Protein AF-A0A523AQM4-F1 (afdb_monomer)

Sequence (67 aa):
PALERLIRAAREAGAYGAKLTGGGGGGCMLALCPGRVEEVRRGIRREGGRPLPVRLGGEGLRVGEKL

Solvent-accessible surface area (backbone atoms only — not comparable to full-atom values): 4300 Å² total; per-residue (Å²): 111,74,66,57,51,40,33,49,32,22,38,76,36,55,23,83,40,53,44,75,44,87,97,60,99,60,96,55,68,50,68,50,28,89,100,26,55,68,49,21,42,50,34,21,41,76,73,72,44,84,76,79,92,77,74,88,82,78,83,74,94,79,86,77,83,84,129

Mean predicted aligned error: 4.31 Å

Secondary structure (DSSP, 8-state):
-HHHHHHHHHHHTT-SEEEE-TTSSSS-EEEE-TT-HHHHHHHHHHTT-------S------PPPP-

Structure (mmCIF, N/CA/C/O backbone):
data_AF-A0A523AQM4-F1
#
_entry.id   AF-A0A523AQM4-F1
#
loop_
_atom_site.group_PDB
_atom_site.id
_atom_site.type_symbol
_atom_site.label_atom_id
_atom_site.label_alt_id
_atom_site.label_comp_id
_atom_site.label_asym_id
_atom_site.label_entity_id
_atom_site.label_seq_id
_atom_site.pdbx_PDB_ins_code
_atom_site.Cartn_x
_atom_site.Cartn_y
_atom_site.Cartn_z
_atom_site.occupancy
_atom_site.B_iso_or_equiv
_atom_site.auth_seq_id
_atom_site.auth_comp_id
_atom_site.auth_asym_id
_atom_site.auth_atom_id
_atom_site.pdbx_PDB_model_num
ATOM 1 N N . PRO A 1 1 ? 11.620 -2.078 -6.941 1.00 69.75 1 PRO A N 1
ATOM 2 C CA . PRO A 1 1 ? 11.110 -2.846 -8.101 1.00 69.75 1 PRO A CA 1
ATOM 3 C C . PRO A 1 1 ? 9.860 -3.700 -7.821 1.00 69.75 1 PRO A C 1
ATOM 5 O O . PRO A 1 1 ? 8.828 -3.463 -8.436 1.00 69.75 1 PRO A O 1
ATOM 8 N N . ALA A 1 2 ? 9.912 -4.693 -6.918 1.00 87.62 2 ALA A N 1
ATOM 9 C CA . ALA A 1 2 ? 8.793 -5.632 -6.731 1.00 87.62 2 ALA A CA 1
ATOM 10 C C . ALA A 1 2 ? 7.516 -4.959 -6.193 1.00 87.62 2 ALA A C 1
ATOM 12 O O . ALA A 1 2 ? 6.450 -5.098 -6.783 1.00 87.62 2 ALA A O 1
ATOM 13 N N . LEU A 1 3 ? 7.628 -4.164 -5.124 1.00 93.56 3 LEU A N 1
ATOM 14 C CA . LEU A 1 3 ? 6.478 -3.446 -4.561 1.00 93.56 3 LEU A CA 1
ATOM 15 C C . LEU A 1 3 ? 5.979 -2.303 -5.454 1.00 93.56 3 LEU A C 1
ATOM 17 O O . LEU A 1 3 ? 4.794 -1.994 -5.429 1.00 93.56 3 LEU A O 1
ATOM 21 N N . GLU A 1 4 ? 6.844 -1.706 -6.277 1.00 94.31 4 GLU A N 1
ATOM 22 C CA . GLU A 1 4 ? 6.431 -0.697 -7.265 1.00 94.31 4 GLU A CA 1
ATOM 23 C C . GLU A 1 4 ? 5.513 -1.301 -8.331 1.00 94.31 4 GLU A C 1
ATOM 25 O O . GLU A 1 4 ? 4.525 -0.669 -8.701 1.00 94.31 4 GLU A O 1
ATOM 30 N N . ARG A 1 5 ? 5.771 -2.547 -8.763 1.00 96.19 5 ARG A N 1
ATOM 31 C CA . ARG A 1 5 ? 4.851 -3.278 -9.651 1.00 96.19 5 ARG A CA 1
ATOM 32 C C . ARG A 1 5 ? 3.494 -3.499 -8.990 1.00 96.19 5 ARG A C 1
ATOM 34 O O . ARG A 1 5 ? 2.475 -3.226 -9.613 1.00 96.19 5 ARG A O 1
ATOM 41 N N . LEU A 1 6 ? 3.470 -3.886 -7.711 1.00 97.19 6 LEU A N 1
ATOM 42 C CA . LEU A 1 6 ? 2.212 -4.036 -6.966 1.00 97.19 6 LEU A CA 1
ATOM 43 C C . LEU A 1 6 ? 1.460 -2.704 -6.818 1.00 97.19 6 LEU A C 1
ATOM 45 O O . LEU A 1 6 ? 0.238 -2.673 -6.944 1.00 97.19 6 LEU A O 1
ATOM 49 N N . ILE A 1 7 ? 2.175 -1.597 -6.586 1.00 97.31 7 ILE A N 1
ATOM 50 C CA . ILE A 1 7 ? 1.595 -0.245 -6.539 1.00 97.31 7 ILE A CA 1
ATOM 51 C C . ILE A 1 7 ? 0.969 0.122 -7.884 1.00 97.31 7 ILE A C 1
ATOM 53 O O . ILE A 1 7 ? -0.162 0.609 -7.910 1.00 97.31 7 ILE A O 1
ATOM 57 N N . ARG A 1 8 ? 1.677 -0.116 -8.993 1.00 98.06 8 ARG A N 1
ATOM 58 C CA . ARG A 1 8 ? 1.154 0.146 -10.336 1.00 98.06 8 ARG A CA 1
ATOM 59 C C . ARG A 1 8 ? -0.085 -0.708 -10.616 1.00 98.06 8 ARG A C 1
ATOM 61 O O . ARG A 1 8 ? -1.124 -0.142 -10.941 1.00 98.06 8 ARG A O 1
ATOM 68 N N . ALA A 1 9 ? -0.013 -2.017 -10.384 1.00 98.12 9 ALA A N 1
ATOM 69 C CA . ALA A 1 9 ? -1.128 -2.933 -10.617 1.00 98.12 9 ALA A CA 1
ATOM 70 C C . ALA A 1 9 ? -2.365 -2.593 -9.775 1.00 98.12 9 ALA A C 1
ATOM 72 O O . ALA A 1 9 ? -3.488 -2.665 -10.266 1.00 98.12 9 ALA A O 1
ATOM 73 N N . ALA A 1 10 ? -2.183 -2.169 -8.520 1.00 98.19 10 ALA A N 1
ATOM 74 C CA . ALA A 1 10 ? -3.294 -1.716 -7.689 1.00 98.19 10 ALA A CA 1
ATOM 75 C C . ALA A 1 10 ? -3.976 -0.463 -8.269 1.00 98.19 10 ALA A C 1
ATOM 77 O O . ALA A 1 10 ? -5.204 -0.386 -8.284 1.00 98.19 10 ALA A O 1
ATOM 78 N N . ARG A 1 11 ? -3.196 0.507 -8.765 1.00 98.31 11 ARG A N 1
ATOM 79 C CA . ARG A 1 11 ? -3.723 1.735 -9.387 1.00 98.31 11 ARG A CA 1
ATOM 80 C C . ARG A 1 11 ? -4.442 1.439 -10.701 1.00 98.31 11 ARG A C 1
ATOM 82 O O . ARG A 1 11 ? -5.547 1.926 -10.900 1.00 98.31 11 ARG A O 1
ATOM 89 N N . GLU A 1 12 ? -3.859 0.604 -11.557 1.00 98.44 12 GLU A N 1
ATOM 90 C CA . GLU A 1 12 ? -4.466 0.175 -12.827 1.00 98.44 1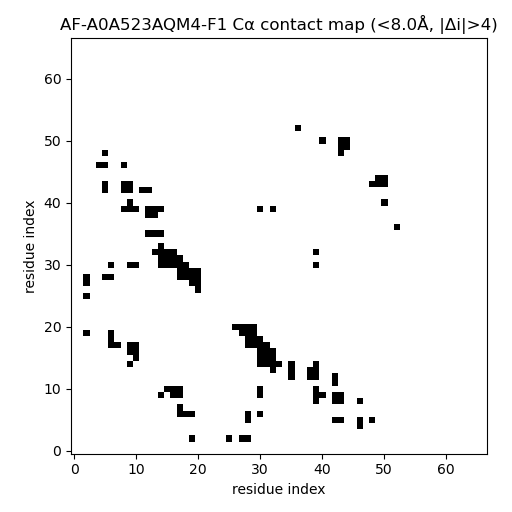2 GLU A CA 1
ATOM 91 C C . GLU A 1 12 ? -5.766 -0.613 -12.611 1.00 98.44 12 GLU A C 1
ATOM 93 O O . GLU A 1 12 ? -6.709 -0.480 -13.385 1.00 98.44 12 GLU A O 1
ATOM 98 N N . ALA A 1 13 ? -5.862 -1.371 -11.516 1.00 98.19 13 ALA A N 1
ATOM 99 C CA . ALA A 1 13 ? -7.075 -2.081 -11.117 1.00 98.19 13 ALA A CA 1
ATOM 100 C C . ALA A 1 13 ? -8.151 -1.188 -10.458 1.00 98.19 13 ALA A C 1
ATOM 102 O O . ALA A 1 13 ? -9.197 -1.692 -10.047 1.00 98.19 13 ALA A O 1
ATOM 103 N N . GLY A 1 14 ? -7.921 0.125 -10.353 1.00 98.00 14 GLY A N 1
ATOM 104 C CA . GLY A 1 14 ? -8.920 1.093 -9.892 1.00 98.00 14 GLY A CA 1
ATOM 105 C C . GLY A 1 14 ? -8.808 1.511 -8.425 1.00 98.00 14 GLY A C 1
ATOM 106 O O . GLY A 1 14 ? -9.768 2.060 -7.882 1.00 98.00 14 GLY A O 1
ATOM 107 N N . ALA A 1 15 ? -7.671 1.281 -7.760 1.00 98.06 15 ALA A N 1
ATOM 108 C CA . ALA A 1 15 ? -7.412 1.921 -6.471 1.00 98.06 15 ALA A CA 1
ATOM 109 C C . ALA A 1 15 ? -7.316 3.449 -6.633 1.00 98.06 15 ALA A C 1
ATOM 111 O O . ALA A 1 15 ? -6.674 3.940 -7.560 1.00 98.06 15 ALA A O 1
ATOM 112 N N . TYR A 1 16 ? -7.869 4.203 -5.680 1.00 97.75 16 TYR A N 1
ATOM 113 C CA . TYR A 1 16 ? -7.702 5.661 -5.609 1.00 97.75 16 TYR A CA 1
ATOM 114 C C . TYR A 1 16 ? -6.236 6.055 -5.430 1.00 97.75 16 TYR A C 1
ATOM 116 O O . TYR A 1 16 ? -5.782 7.073 -5.945 1.00 97.75 16 TYR A O 1
ATOM 124 N N . GLY A 1 17 ? -5.481 5.231 -4.707 1.00 97.44 17 GLY A N 1
ATOM 125 C CA . GLY A 1 17 ? -4.058 5.426 -4.500 1.00 97.44 17 GLY A CA 1
ATOM 126 C C . GLY A 1 17 ? -3.402 4.199 -3.889 1.00 97.44 17 GLY A C 1
ATOM 127 O O . GLY A 1 17 ? -4.065 3.333 -3.314 1.00 97.44 17 GLY A O 1
ATOM 128 N N . ALA A 1 18 ? -2.081 4.134 -4.021 1.00 96.81 18 ALA A N 1
ATOM 129 C CA . ALA A 1 18 ? -1.263 3.059 -3.488 1.00 96.81 18 ALA A CA 1
ATOM 130 C C . ALA A 1 18 ? 0.131 3.576 -3.106 1.00 96.81 18 ALA A C 1
ATOM 132 O O . ALA A 1 18 ? 0.722 4.345 -3.864 1.00 96.81 18 ALA A O 1
ATOM 133 N N . LYS A 1 19 ? 0.668 3.147 -1.955 1.00 94.75 19 LYS A N 1
ATOM 134 C CA . LYS A 1 19 ? 2.032 3.495 -1.516 1.00 94.75 19 LYS A CA 1
ATOM 135 C C . LYS A 1 19 ? 2.721 2.376 -0.739 1.00 94.75 19 LYS A C 1
ATOM 137 O O . LYS A 1 19 ? 2.069 1.464 -0.241 1.00 94.75 19 LYS A O 1
ATOM 142 N N . LEU A 1 20 ? 4.037 2.497 -0.570 1.00 93.19 20 LEU A N 1
ATOM 143 C CA . LEU A 1 20 ? 4.823 1.675 0.357 1.00 93.19 20 LEU A CA 1
ATOM 144 C C . LEU A 1 20 ? 4.474 1.983 1.821 1.00 93.19 20 LEU A C 1
ATOM 146 O O . LEU A 1 20 ? 4.183 3.130 2.174 1.00 93.19 20 LEU A O 1
ATOM 150 N N . THR A 1 21 ? 4.553 0.980 2.691 1.00 88.31 21 THR A N 1
ATOM 151 C CA . THR A 1 21 ? 4.439 1.163 4.149 1.00 88.31 21 THR A CA 1
ATOM 152 C C . THR A 1 21 ? 5.820 1.337 4.796 1.00 88.31 21 THR A C 1
ATOM 154 O O . THR A 1 21 ? 6.789 0.757 4.314 1.00 88.31 21 THR A O 1
ATOM 157 N N . GLY A 1 22 ? 5.918 2.087 5.903 1.00 86.75 22 GLY A N 1
ATOM 158 C CA . GLY A 1 22 ? 7.178 2.285 6.642 1.00 86.75 22 GLY A CA 1
ATOM 159 C C . GLY A 1 22 ? 8.184 3.213 5.944 1.00 86.75 22 GLY A C 1
ATOM 160 O O . GLY A 1 22 ? 7.784 4.110 5.201 1.00 86.75 22 GLY A O 1
ATOM 161 N N . GLY A 1 23 ? 9.480 2.993 6.201 1.00 85.75 23 GLY A N 1
ATOM 162 C CA . GLY A 1 23 ? 10.593 3.790 5.658 1.00 85.75 23 GLY A CA 1
ATOM 163 C C . GLY A 1 23 ? 11.058 3.406 4.244 1.00 85.75 23 GLY A C 1
ATOM 164 O O . GLY A 1 23 ? 11.865 4.121 3.661 1.00 85.75 23 GLY A O 1
ATOM 165 N N . GLY A 1 24 ? 10.548 2.304 3.678 1.00 80.94 24 GLY A N 1
ATOM 166 C CA . GLY A 1 24 ? 10.954 1.777 2.366 1.00 80.94 24 GLY A CA 1
ATOM 167 C C . GLY A 1 24 ? 11.836 0.522 2.445 1.00 80.94 24 GLY A C 1
ATOM 168 O O . GLY A 1 24 ? 12.028 -0.049 3.512 1.00 80.94 24 GLY A O 1
ATOM 169 N N . GLY A 1 25 ? 12.330 0.052 1.292 1.00 79.00 25 GLY A N 1
ATOM 170 C CA . GLY A 1 25 ? 13.257 -1.090 1.185 1.00 79.00 25 GLY A CA 1
ATOM 171 C C . GLY A 1 25 ? 12.620 -2.481 1.049 1.00 79.00 25 GLY A C 1
ATOM 172 O O . GLY A 1 25 ? 13.287 -3.411 0.607 1.00 79.00 25 GLY A O 1
ATOM 173 N N . GLY A 1 26 ? 11.328 -2.642 1.348 1.00 85.94 26 GLY A N 1
ATOM 174 C CA . GLY A 1 26 ? 10.640 -3.927 1.199 1.00 85.94 26 GLY A CA 1
ATOM 175 C C . GLY A 1 26 ? 9.365 -4.041 2.031 1.00 85.94 26 GLY A C 1
ATOM 176 O O . GLY A 1 26 ? 8.797 -3.038 2.458 1.00 85.94 26 GLY A O 1
ATOM 177 N N . GLY A 1 27 ? 8.905 -5.277 2.241 1.00 90.75 27 GLY A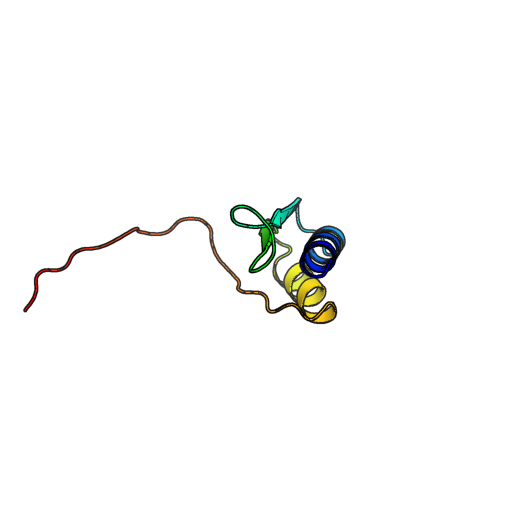 N 1
ATOM 178 C CA . GLY A 1 27 ? 7.735 -5.584 3.066 1.00 90.75 27 GLY A CA 1
ATOM 179 C C . GLY A 1 27 ? 6.410 -5.419 2.324 1.00 90.75 27 GLY A C 1
ATOM 180 O O . GLY A 1 27 ? 6.123 -6.171 1.393 1.00 90.75 27 GLY A O 1
ATOM 181 N N . CYS A 1 28 ? 5.599 -4.455 2.760 1.00 93.75 28 CYS A N 1
ATOM 182 C CA . CYS A 1 28 ? 4.213 -4.294 2.329 1.00 93.75 28 CYS A CA 1
ATOM 183 C C . CYS A 1 28 ? 3.970 -2.977 1.582 1.00 93.75 28 CYS A C 1
ATOM 185 O O . CYS A 1 28 ? 4.712 -1.996 1.675 1.00 93.75 28 CYS A O 1
ATOM 187 N N . MET A 1 29 ? 2.861 -2.956 0.852 1.00 95.44 29 MET A N 1
ATOM 188 C CA . MET A 1 29 ? 2.270 -1.752 0.284 1.00 95.44 29 MET A CA 1
ATOM 189 C C . MET A 1 29 ? 0.796 -1.681 0.692 1.00 95.44 29 MET A C 1
ATOM 191 O O . MET A 1 29 ? 0.209 -2.691 1.082 1.00 95.44 29 MET A O 1
ATOM 195 N N . LEU A 1 30 ? 0.210 -0.489 0.629 1.00 95.75 30 LEU A N 1
ATOM 196 C CA . LEU A 1 30 ? -1.186 -0.242 0.976 1.00 95.75 30 LEU A CA 1
ATOM 197 C C . LEU A 1 30 ? -1.900 0.390 -0.217 1.00 95.75 30 LEU A C 1
ATOM 199 O O . LEU A 1 30 ? -1.372 1.335 -0.804 1.00 95.75 30 LEU A O 1
ATOM 203 N N . ALA A 1 31 ? -3.077 -0.133 -0.569 1.00 97.25 31 ALA A N 1
ATOM 204 C CA . ALA A 1 31 ? -3.927 0.360 -1.652 1.00 97.25 31 ALA A CA 1
ATOM 205 C C . ALA A 1 31 ? -5.306 0.763 -1.112 1.00 97.25 31 ALA A C 1
ATOM 207 O O . ALA A 1 31 ? -6.020 -0.063 -0.542 1.00 97.25 31 ALA A O 1
ATOM 208 N N . LEU A 1 32 ? -5.699 2.019 -1.319 1.00 96.94 32 LEU A N 1
ATOM 209 C CA . LEU A 1 32 ? -7.022 2.522 -0.956 1.00 96.94 32 LEU A CA 1
ATOM 210 C C . LEU A 1 32 ? -7.983 2.304 -2.129 1.00 96.94 32 LEU A C 1
ATOM 212 O O . LEU A 1 32 ? -7.818 2.910 -3.184 1.00 96.94 32 LEU A O 1
ATOM 216 N N . CYS A 1 33 ? -8.971 1.426 -1.959 1.00 96.50 33 CYS A N 1
ATOM 217 C CA . CYS A 1 33 ? -9.812 0.945 -3.063 1.00 96.50 33 CYS A CA 1
ATOM 218 C C . CYS A 1 33 ? -11.283 0.682 -2.669 1.00 96.50 33 CYS A C 1
ATOM 220 O O . CYS A 1 33 ? -11.794 -0.423 -2.881 1.00 96.50 33 CYS A O 1
ATOM 222 N N . PRO A 1 34 ? -11.999 1.662 -2.084 1.00 95.06 34 PRO A N 1
ATOM 223 C CA . PRO A 1 34 ? -13.416 1.488 -1.766 1.00 95.06 34 PRO A CA 1
ATOM 224 C C . PRO A 1 34 ? -14.218 1.168 -3.038 1.00 95.06 34 PRO A C 1
ATOM 226 O O . PRO A 1 34 ? -14.024 1.785 -4.081 1.00 95.06 34 PRO A O 1
ATOM 229 N N . GLY A 1 35 ? -15.083 0.152 -2.969 1.00 95.56 35 GLY A N 1
ATOM 230 C CA . GLY A 1 35 ? -15.877 -0.315 -4.115 1.00 95.56 35 GLY A CA 1
ATOM 231 C C . GLY A 1 35 ? -15.094 -1.052 -5.213 1.00 95.56 35 GLY A C 1
ATOM 232 O O . GLY A 1 35 ? -15.699 -1.468 -6.196 1.00 95.56 35 GLY A O 1
ATOM 233 N N . ARG A 1 36 ? -13.772 -1.230 -5.063 1.00 97.25 36 ARG A N 1
ATOM 234 C CA . ARG A 1 36 ? -12.880 -1.879 -6.049 1.00 97.25 36 ARG A CA 1
ATOM 235 C C . ARG A 1 36 ? -11.975 -2.954 -5.435 1.00 97.25 36 ARG A C 1
ATOM 237 O O . ARG A 1 36 ? -10.938 -3.304 -5.995 1.00 97.25 36 ARG A O 1
ATOM 244 N N . VAL A 1 37 ? -12.315 -3.440 -4.238 1.00 96.44 37 VAL A N 1
ATOM 245 C CA . VAL A 1 37 ? -11.429 -4.311 -3.449 1.00 96.44 37 VAL A CA 1
ATOM 246 C C . VAL A 1 37 ? -11.060 -5.579 -4.221 1.00 96.44 37 VAL A C 1
ATOM 248 O O . VAL A 1 37 ? -9.883 -5.919 -4.281 1.00 96.44 37 VAL A O 1
ATOM 251 N N . GLU A 1 38 ? -12.013 -6.279 -4.842 1.00 97.81 38 GLU A N 1
ATOM 252 C CA . GLU A 1 38 ? -11.705 -7.563 -5.490 1.00 97.81 38 GLU A CA 1
ATOM 253 C C . GLU A 1 38 ? -10.950 -7.397 -6.818 1.00 97.81 38 GLU A C 1
ATOM 255 O O . GLU A 1 38 ? -10.084 -8.210 -7.148 1.00 97.81 38 GLU A O 1
ATOM 260 N N . GLU A 1 39 ? -11.211 -6.328 -7.570 1.00 98.44 39 GLU A N 1
ATOM 261 C CA . GLU A 1 39 ? -10.441 -5.947 -8.759 1.00 98.44 39 GLU A CA 1
ATOM 262 C C . GLU A 1 39 ? -8.974 -5.719 -8.387 1.00 98.44 39 GLU A C 1
ATOM 264 O O . GLU A 1 39 ? -8.075 -6.337 -8.965 1.00 98.44 39 GLU A O 1
ATOM 269 N N . VAL A 1 40 ? -8.736 -4.911 -7.351 1.00 98.31 40 VAL A N 1
ATOM 270 C CA . VAL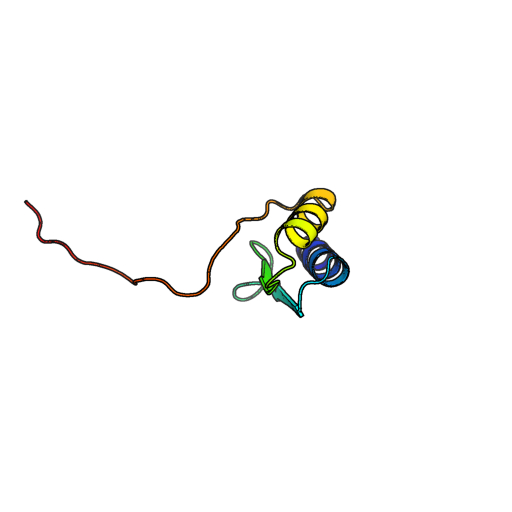 A 1 40 ? -7.390 -4.599 -6.858 1.00 98.31 40 VAL A CA 1
ATOM 271 C C . VAL A 1 40 ? -6.693 -5.843 -6.317 1.00 98.31 40 VAL A C 1
ATOM 273 O O . VAL A 1 40 ? -5.525 -6.084 -6.628 1.00 98.31 40 VAL A O 1
ATOM 276 N N . ARG A 1 41 ? -7.398 -6.702 -5.572 1.00 98.00 41 ARG A N 1
ATOM 277 C CA . ARG A 1 41 ? -6.840 -7.976 -5.095 1.00 98.00 41 ARG A CA 1
ATOM 278 C C . ARG A 1 41 ? -6.418 -8.888 -6.241 1.00 98.00 41 ARG A C 1
ATOM 280 O O . ARG A 1 41 ? -5.358 -9.508 -6.153 1.00 98.00 41 ARG A O 1
ATOM 287 N N . ARG A 1 42 ? -7.225 -8.990 -7.300 1.00 98.25 42 ARG A N 1
ATOM 288 C CA . ARG A 1 42 ? -6.885 -9.777 -8.495 1.00 98.25 42 ARG A CA 1
ATOM 289 C C . ARG A 1 42 ? -5.665 -9.206 -9.213 1.00 98.25 42 ARG A C 1
ATOM 291 O O . ARG A 1 42 ? -4.769 -9.983 -9.534 1.00 98.25 42 ARG A O 1
ATOM 298 N N . GLY A 1 43 ? -5.592 -7.886 -9.390 1.00 98.00 43 GLY A N 1
ATOM 299 C CA . GLY A 1 43 ? -4.418 -7.211 -9.955 1.00 98.00 43 GLY A CA 1
ATOM 300 C C . GLY A 1 43 ? -3.138 -7.511 -9.169 1.00 98.00 43 GLY A C 1
ATOM 301 O O . GLY A 1 43 ? -2.154 -7.973 -9.736 1.00 98.00 43 GLY A O 1
ATOM 302 N N . ILE A 1 44 ? -3.182 -7.370 -7.841 1.00 97.88 44 ILE A N 1
ATOM 303 C CA . ILE A 1 44 ? -2.033 -7.653 -6.966 1.00 97.88 44 ILE A CA 1
ATOM 304 C C . ILE A 1 44 ? -1.608 -9.131 -7.036 1.00 97.88 44 ILE A C 1
ATOM 306 O O . ILE A 1 44 ? -0.412 -9.409 -7.089 1.00 97.88 44 ILE A O 1
ATOM 310 N N . ARG A 1 45 ? -2.554 -10.086 -7.051 1.00 98.06 45 ARG A N 1
ATOM 311 C CA . ARG A 1 45 ? -2.237 -11.527 -7.158 1.00 98.06 45 ARG A CA 1
ATOM 312 C C . ARG A 1 45 ? -1.559 -11.882 -8.481 1.00 98.06 45 ARG A C 1
ATOM 314 O O . ARG A 1 45 ? -0.648 -12.703 -8.475 1.00 98.06 45 ARG A O 1
ATOM 321 N N . ARG A 1 46 ? -1.988 -11.276 -9.595 1.00 97.94 46 ARG A N 1
ATOM 322 C CA . ARG A 1 46 ? -1.387 -11.499 -10.926 1.00 97.94 46 ARG A CA 1
ATOM 323 C C . ARG A 1 46 ? 0.087 -11.100 -10.965 1.00 97.94 46 ARG A C 1
ATOM 325 O O . ARG A 1 46 ? 0.882 -11.802 -11.570 1.00 97.94 46 ARG A O 1
ATOM 332 N N . GLU A 1 47 ? 0.452 -10.054 -10.231 1.00 97.25 47 GLU A N 1
ATOM 333 C CA . GLU A 1 47 ? 1.842 -9.610 -10.065 1.00 97.25 47 GLU A CA 1
ATOM 334 C C . GLU A 1 47 ? 2.616 -10.376 -8.969 1.00 97.25 47 GLU A C 1
ATOM 336 O O . GLU A 1 47 ? 3.708 -9.970 -8.563 1.00 97.25 47 GLU A O 1
ATOM 341 N N . GLY A 1 48 ? 2.058 -11.475 -8.449 1.00 96.19 48 GLY A N 1
ATOM 342 C CA . GLY A 1 48 ? 2.688 -12.322 -7.430 1.00 96.19 48 GLY A CA 1
ATOM 343 C C . GLY A 1 48 ? 2.568 -11.801 -5.993 1.00 96.19 48 GLY A C 1
ATOM 344 O O . GLY A 1 48 ? 3.169 -12.365 -5.076 1.00 96.19 48 GLY A O 1
ATOM 345 N N . GLY A 1 49 ? 1.795 -10.737 -5.764 1.00 95.94 49 GLY A N 1
ATOM 346 C CA . GLY A 1 49 ? 1.512 -10.218 -4.429 1.00 95.94 49 GLY A CA 1
ATOM 347 C C . GLY A 1 49 ? 0.491 -11.066 -3.661 1.00 95.94 49 GLY A C 1
ATOM 348 O O . GLY A 1 49 ? -0.343 -11.763 -4.238 1.00 95.94 49 GLY A O 1
ATOM 349 N N . ARG A 1 50 ? 0.514 -10.969 -2.327 1.00 96.88 50 ARG A N 1
ATOM 350 C CA . ARG A 1 50 ? -0.456 -11.615 -1.425 1.00 96.88 50 ARG A CA 1
ATOM 351 C C . ARG A 1 50 ? -1.336 -10.554 -0.748 1.00 96.88 50 ARG A C 1
ATOM 353 O O . ARG A 1 50 ? -0.909 -9.978 0.248 1.00 96.88 50 ARG A O 1
ATOM 360 N N . PRO A 1 51 ? -2.543 -10.258 -1.273 1.00 96.12 51 PRO A N 1
ATOM 361 C CA . PRO A 1 51 ? -3.386 -9.200 -0.727 1.00 96.12 51 PRO A CA 1
ATOM 362 C C . PRO A 1 51 ? -4.017 -9.602 0.607 1.00 96.12 51 PRO A C 1
ATOM 364 O O . PRO A 1 51 ? -4.713 -10.623 0.679 1.00 96.12 51 PRO A O 1
ATOM 367 N N . LEU A 1 52 ? -3.873 -8.730 1.605 1.00 95.00 52 LEU A N 1
ATOM 368 C CA . LEU A 1 52 ? -4.578 -8.798 2.881 1.00 95.00 52 LEU A CA 1
ATOM 369 C C . LEU A 1 52 ? -5.695 -7.736 2.898 1.00 95.00 52 LEU A C 1
ATOM 371 O O . LEU A 1 52 ? -5.388 -6.545 2.928 1.00 95.00 52 LEU A O 1
ATOM 375 N N . PRO A 1 53 ? -6.981 -8.123 2.832 1.00 89.81 53 PRO A N 1
ATOM 376 C CA . PRO A 1 53 ? -8.086 -7.177 2.917 1.00 89.81 53 PRO A CA 1
ATOM 377 C C . PRO A 1 53 ? -8.163 -6.624 4.341 1.00 89.81 53 PRO A C 1
ATOM 379 O O . PRO A 1 53 ? -8.246 -7.383 5.304 1.00 89.81 53 PRO A O 1
ATOM 382 N N . VAL A 1 54 ? -8.158 -5.304 4.472 1.00 90.75 54 VAL A N 1
ATOM 38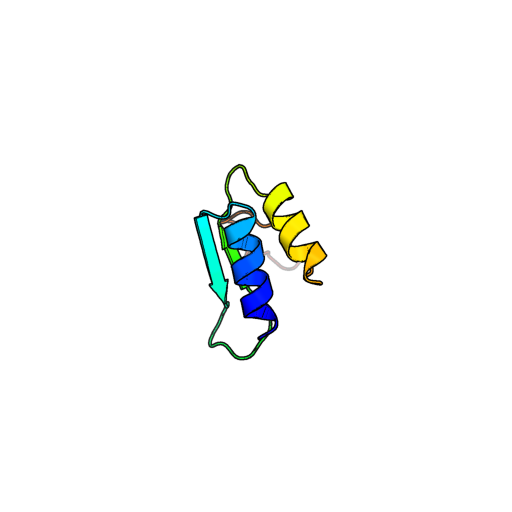3 C CA . VAL A 1 54 ? -8.253 -4.622 5.766 1.00 90.75 54 VAL A CA 1
ATOM 384 C C . VAL A 1 54 ? -9.327 -3.546 5.698 1.00 90.75 54 VAL A C 1
ATOM 386 O O . VAL A 1 54 ? -9.543 -2.938 4.648 1.00 90.75 54 VAL A O 1
ATOM 389 N N . ARG A 1 55 ? -10.004 -3.306 6.821 1.00 87.88 55 ARG A N 1
ATOM 390 C CA . ARG A 1 55 ? -10.778 -2.078 7.027 1.00 87.88 55 ARG A CA 1
ATOM 391 C C . ARG A 1 55 ? -9.919 -1.113 7.830 1.00 87.88 55 ARG A C 1
ATOM 393 O O . ARG A 1 55 ? -9.143 -1.542 8.678 1.00 87.88 55 ARG A O 1
ATOM 400 N N . LEU A 1 56 ? -10.035 0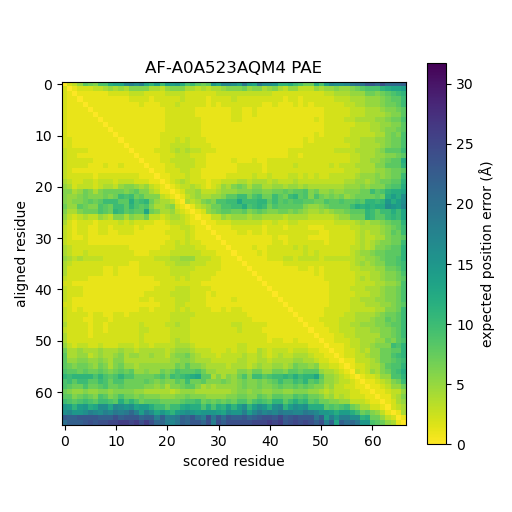.173 7.524 1.00 86.50 56 LEU A N 1
ATOM 401 C CA . LEU A 1 56 ? -9.388 1.211 8.317 1.00 86.50 56 LEU A CA 1
ATOM 402 C C . LEU A 1 56 ? -10.193 1.446 9.592 1.00 86.50 56 LEU A C 1
ATOM 404 O O . LEU A 1 56 ? -11.423 1.444 9.557 1.00 86.50 56 LEU A O 1
ATOM 408 N N . GLY A 1 57 ? -9.481 1.685 10.689 1.00 86.25 57 GLY A N 1
ATOM 409 C CA . GLY A 1 57 ? -10.082 1.822 12.009 1.00 86.25 57 GLY A CA 1
ATOM 410 C C . GLY A 1 57 ? -10.278 0.479 12.712 1.00 86.25 57 GLY A C 1
ATOM 411 O O . GLY A 1 57 ? -10.284 -0.589 12.102 1.00 86.25 57 GLY A O 1
ATOM 412 N N . GLY A 1 58 ? -10.385 0.551 14.030 1.00 86.75 58 GLY A N 1
ATOM 413 C CA . GLY A 1 58 ? -10.444 -0.595 14.922 1.00 86.75 58 GLY A CA 1
ATOM 414 C C . GLY A 1 58 ? -10.026 -0.170 16.319 1.00 86.75 58 GLY A C 1
ATOM 415 O O . GLY A 1 58 ? -9.472 0.913 16.514 1.00 86.75 58 GLY A O 1
ATOM 416 N N . GLU A 1 59 ? -10.318 -1.011 17.295 1.00 91.12 59 GLU A N 1
ATOM 417 C CA . GLU A 1 59 ? -9.907 -0.762 18.669 1.00 91.12 59 GLU A CA 1
ATOM 418 C C . GLU A 1 59 ? -8.413 -1.049 18.826 1.00 91.12 59 GLU A C 1
ATOM 420 O O . GLU A 1 59 ? -7.874 -1.970 18.209 1.00 91.12 59 GLU A O 1
ATOM 425 N N . GLY A 1 60 ? -7.740 -0.226 19.629 1.00 91.75 60 GLY A N 1
ATOM 426 C CA . GLY A 1 60 ? -6.332 -0.419 19.956 1.00 91.75 60 GLY A CA 1
ATOM 427 C C . GLY A 1 60 ? -6.121 -1.512 21.007 1.00 91.75 60 GLY A C 1
ATOM 428 O O . GLY A 1 60 ? -6.928 -2.425 21.176 1.00 91.75 60 GLY A O 1
ATOM 429 N N . LEU A 1 61 ? -5.019 -1.400 21.747 1.00 94.00 61 LEU A N 1
ATOM 430 C CA . LEU A 1 61 ? -4.711 -2.304 22.852 1.00 94.00 61 LEU A CA 1
ATOM 431 C C . LEU A 1 61 ? -5.833 -2.290 23.905 1.00 94.00 61 LEU A C 1
ATOM 433 O O . LEU A 1 61 ? -6.169 -1.239 24.448 1.00 94.00 61 LEU A O 1
ATOM 437 N N . ARG A 1 62 ? -6.357 -3.474 24.232 1.00 91.88 62 ARG A N 1
ATOM 438 C CA . ARG A 1 62 ? -7.219 -3.713 25.394 1.00 91.88 62 ARG A CA 1
ATOM 439 C C . ARG A 1 62 ? -6.410 -4.452 26.450 1.00 91.88 62 ARG A C 1
ATOM 441 O O . ARG A 1 62 ? -5.802 -5.476 26.148 1.00 91.88 62 ARG A O 1
ATOM 448 N N . VAL A 1 63 ? -6.417 -3.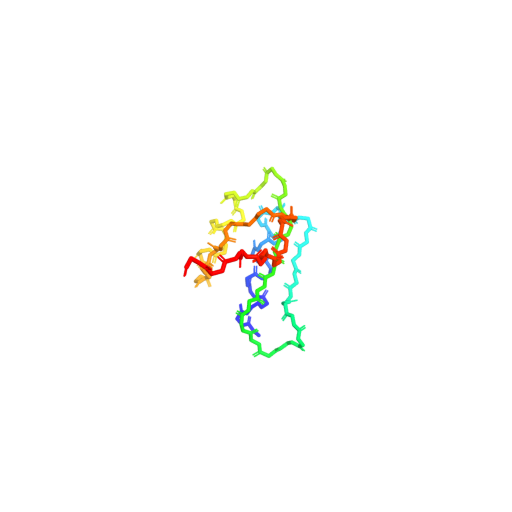948 27.676 1.00 92.81 63 VAL A N 1
ATOM 449 C CA . VAL A 1 63 ? -5.834 -4.646 28.824 1.00 92.81 63 VAL A CA 1
ATOM 450 C C . VAL A 1 63 ? -6.985 -5.278 29.593 1.00 92.81 63 VAL A C 1
ATOM 452 O O . VAL A 1 63 ? -7.874 -4.570 30.057 1.00 92.81 63 VAL A O 1
ATOM 455 N N . GLY A 1 64 ? -7.000 -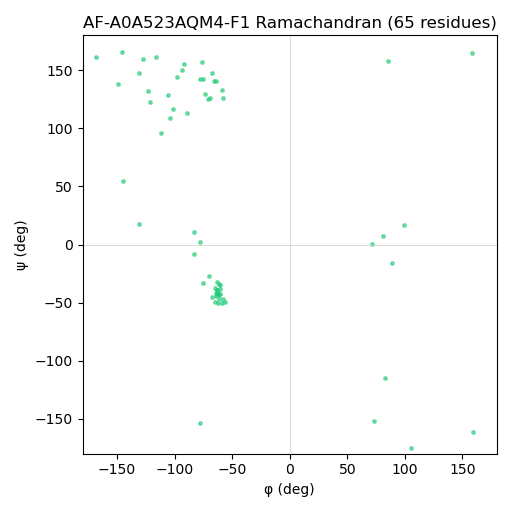6.608 29.656 1.00 89.69 64 GLY A N 1
ATOM 456 C CA . GLY A 1 64 ? -7.887 -7.353 30.546 1.00 89.69 64 GLY A CA 1
ATOM 457 C C . GLY A 1 64 ? -7.197 -7.621 31.878 1.00 89.69 64 GLY A C 1
ATOM 458 O O . GLY A 1 64 ? -5.966 -7.673 31.942 1.00 89.69 64 GLY A O 1
ATOM 459 N N . GLU A 1 65 ? -7.979 -7.810 32.934 1.00 80.94 65 GLU A N 1
ATOM 460 C CA . GLU A 1 65 ? -7.450 -8.358 34.181 1.00 80.94 65 GLU A CA 1
ATOM 461 C C . GLU A 1 65 ? -7.006 -9.810 33.947 1.00 80.94 65 GLU A C 1
ATOM 463 O O . GLU A 1 65 ? -7.637 -10.558 33.194 1.00 80.94 65 GLU A O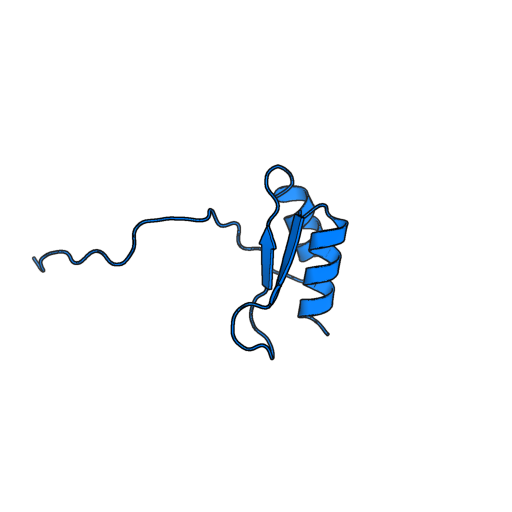 1
ATOM 468 N N . LYS A 1 66 ? -5.880 -10.205 34.550 1.00 73.19 66 LYS A N 1
ATOM 469 C CA . LYS A 1 66 ? -5.504 -11.621 34.611 1.00 73.19 66 LYS A CA 1
ATOM 470 C C . LYS A 1 66 ? -6.462 -12.315 35.582 1.00 73.19 66 LYS A C 1
ATOM 472 O O . LYS A 1 66 ? -6.574 -11.860 36.716 1.00 73.19 66 LYS A O 1
ATOM 477 N N . LEU A 1 67 ? -7.120 -13.379 35.116 1.00 61.44 67 LEU A N 1
ATOM 478 C CA . LEU A 1 67 ? -7.792 -14.369 35.968 1.00 61.44 67 LEU A CA 1
ATOM 479 C C . LEU A 1 67 ? -6.800 -15.012 36.944 1.00 61.44 67 LEU A C 1
ATOM 481 O O . LEU A 1 67 ? -5.634 -15.225 36.528 1.00 61.44 67 LEU A O 1
#

Foldseek 3Di:
DLVVQLQVLLVVLPFPGKADPDPDDDDDIDTHHVVRVVSSCVSNVVSVHDDDDDDPDDDDDDDDDDD

Nearest PDB structures (foldseek):
  8xw0-assembly1_A  TM=2.865E-01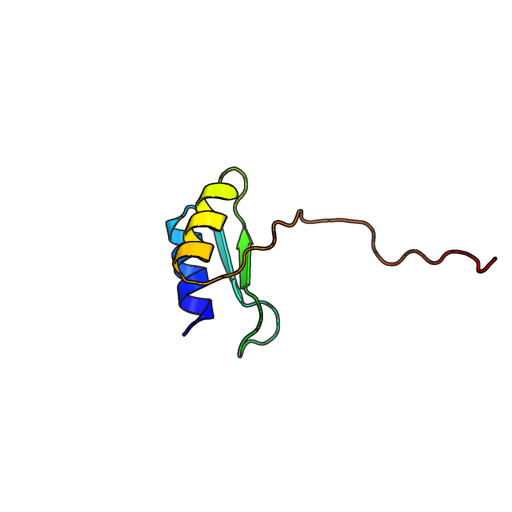  e=5.976E+00  Arabidopsis thaliana

Radius of gyration: 14.82 Å; Cα contacts (8 Å, |Δi|>4): 77; chains: 1; bounding box: 29×20×49 Å

pLDDT: mean 92.74, std 7.24, range [61.44, 98.44]